Protein AF-A0A2U2ED49-F1 (afdb_monomer)

Radius of gyration: 16.35 Å; Cα contacts (8 Å, |Δi|>4): 105; chains: 1; bounding box: 37×23×51 Å

Organism: NCBI:txid39491

Mean predicted aligned error: 7.32 Å

Solvent-accessible surface area (backbone atoms only — not comparable to full-atom values): 5042 Å² total; per-residue (Å²): 114,75,71,59,53,53,34,52,51,36,52,53,49,52,56,53,35,63,36,53,76,72,30,76,46,77,42,73,86,44,101,89,44,71,48,79,46,59,31,24,16,82,45,63,62,49,43,76,71,70,47,46,64,40,44,54,50,47,54,49,42,50,51,49,28,53,50,30,56,51,32,76,78,39,80,86,48,53,65,60,51,54,56,51,58,56,72,77,102

pLDDT: mean 84.99, std 13.54, range [46.72, 96.5]

Structure (mmCIF, N/CA/C/O backbone):
data_AF-A0A2U2ED49-F1
#
_entry.id   AF-A0A2U2ED49-F1
#
loop_
_atom_site.group_PDB
_atom_site.id
_atom_site.type_symbol
_atom_site.label_atom_id
_atom_site.label_alt_id
_atom_site.label_comp_id
_atom_site.label_asym_id
_atom_site.label_entity_id
_atom_site.label_seq_id
_atom_site.pdbx_PDB_ins_code
_atom_site.Cartn_x
_atom_site.Cartn_y
_atom_site.Cartn_z
_atom_site.occupancy
_atom_site.B_iso_or_equiv
_atom_site.auth_seq_id
_atom_site.auth_comp_id
_atom_site.auth_asym_id
_atom_site.auth_atom_id
_atom_site.pdbx_PDB_model_num
ATOM 1 N N . MET A 1 1 ? -23.214 4.876 15.079 1.00 50.94 1 MET A N 1
ATOM 2 C CA . MET A 1 1 ? -22.959 4.576 13.650 1.00 50.94 1 MET A CA 1
ATOM 3 C C . MET A 1 1 ? -21.621 5.129 13.146 1.00 50.94 1 MET A C 1
ATOM 5 O O . MET A 1 1 ? -20.801 4.322 12.740 1.00 50.94 1 MET A O 1
ATOM 9 N N . LYS A 1 2 ? -21.319 6.438 13.252 1.00 62.66 2 LYS A N 1
ATOM 10 C CA . LYS A 1 2 ? -20.058 7.027 12.727 1.00 62.66 2 LYS A CA 1
ATOM 11 C C . LYS A 1 2 ? -18.750 6.348 13.189 1.00 62.66 2 LYS A C 1
ATOM 13 O O . LYS A 1 2 ? -17.863 6.151 12.373 1.00 62.66 2 LYS A O 1
ATOM 18 N N . LYS A 1 3 ? -18.632 5.956 14.466 1.00 64.56 3 LYS A N 1
ATOM 19 C CA . LYS A 1 3 ? -17.377 5.405 15.023 1.00 64.56 3 LYS A CA 1
ATOM 20 C C . LYS A 1 3 ? -17.008 4.009 14.505 1.00 64.56 3 LYS A C 1
ATOM 22 O O . LYS A 1 3 ? -15.832 3.717 14.364 1.00 64.56 3 LYS A O 1
ATOM 27 N N . VAL A 1 4 ? -17.997 3.163 14.204 1.00 69.38 4 VAL A N 1
ATOM 28 C CA . VAL A 1 4 ? -17.747 1.806 13.684 1.00 69.38 4 VAL A CA 1
ATOM 29 C C . VAL A 1 4 ? -17.285 1.877 12.228 1.00 69.38 4 VAL A C 1
ATOM 31 O O . VAL A 1 4 ? -16.310 1.226 11.870 1.00 69.38 4 VAL A O 1
ATOM 34 N N . CYS A 1 5 ? -17.890 2.751 11.412 1.00 73.12 5 CYS A N 1
ATOM 35 C CA . CYS A 1 5 ? -17.427 2.986 10.039 1.00 73.12 5 CYS A CA 1
ATOM 36 C C . CYS A 1 5 ? -15.973 3.482 9.972 1.00 73.12 5 CYS A C 1
ATOM 38 O O . CYS A 1 5 ? -15.265 3.108 9.045 1.00 73.12 5 CYS A O 1
ATOM 40 N N . LEU A 1 6 ? -15.511 4.263 10.961 1.00 77.19 6 LEU A N 1
ATOM 41 C CA . LEU A 1 6 ? -14.121 4.738 11.028 1.00 77.19 6 LEU A CA 1
ATOM 42 C C . LEU A 1 6 ? -13.090 3.610 11.168 1.00 77.19 6 LEU A C 1
ATOM 44 O O . LEU A 1 6 ? -11.942 3.831 10.811 1.00 77.19 6 LEU A O 1
ATOM 48 N N . ALA A 1 7 ? -13.478 2.435 11.672 1.00 81.25 7 ALA A N 1
ATOM 49 C CA . ALA A 1 7 ? -12.600 1.267 11.764 1.00 81.25 7 ALA A CA 1
ATOM 50 C C . ALA A 1 7 ? -12.842 0.263 10.627 1.00 81.25 7 ALA A C 1
ATOM 52 O O . ALA A 1 7 ? -11.898 -0.345 10.129 1.00 81.25 7 ALA A O 1
ATOM 53 N N . VAL A 1 8 ? -14.094 0.115 10.182 1.00 87.44 8 VAL A N 1
ATOM 54 C CA . VAL A 1 8 ? -14.458 -0.814 9.100 1.00 87.44 8 VAL A CA 1
ATOM 55 C C . VAL A 1 8 ? -13.878 -0.373 7.755 1.00 87.44 8 VAL A C 1
ATOM 57 O O . VAL A 1 8 ? -13.394 -1.218 7.009 1.00 87.44 8 VAL A O 1
ATOM 60 N N . LEU A 1 9 ? -13.892 0.929 7.447 1.00 89.06 9 LEU A N 1
ATOM 61 C CA . LEU A 1 9 ? -13.369 1.427 6.171 1.00 89.06 9 LEU A CA 1
ATOM 62 C C . LEU A 1 9 ? -11.852 1.202 6.036 1.00 89.06 9 LEU A C 1
ATOM 64 O O . LEU A 1 9 ? -11.466 0.571 5.057 1.00 89.06 9 LEU A O 1
ATOM 68 N N . PRO A 1 10 ? -10.990 1.587 7.003 1.00 90.31 10 PRO A N 1
ATOM 69 C CA . PRO A 1 10 ? -9.565 1.269 6.922 1.00 90.31 10 PRO A CA 1
ATOM 70 C C . PRO A 1 10 ? -9.286 -0.236 6.916 1.00 90.31 10 PRO A C 1
ATOM 72 O O . PRO A 1 10 ? -8.380 -0.672 6.218 1.00 90.31 10 PRO A O 1
ATOM 75 N N . ALA A 1 11 ? -10.071 -1.044 7.641 1.00 92.25 11 ALA A N 1
ATOM 76 C CA . ALA A 1 11 ? -9.928 -2.499 7.597 1.00 92.25 11 ALA A CA 1
ATOM 77 C C . ALA A 1 11 ? -10.176 -3.053 6.186 1.00 92.25 11 ALA A C 1
ATOM 79 O O . ALA A 1 11 ? -9.403 -3.879 5.705 1.00 92.25 11 ALA A O 1
ATOM 80 N N . LEU A 1 12 ? -11.222 -2.574 5.505 1.00 93.94 12 LEU A N 1
ATOM 81 C CA . LEU A 1 12 ? -11.497 -2.948 4.120 1.00 93.94 12 LEU A CA 1
ATOM 82 C C . LEU A 1 12 ? -10.387 -2.465 3.177 1.00 93.94 12 LEU A C 1
ATOM 84 O O . LEU A 1 12 ? -9.954 -3.226 2.315 1.00 93.94 12 LEU A O 1
ATOM 88 N N . THR A 1 13 ? -9.890 -1.240 3.364 1.00 94.06 13 THR A N 1
ATOM 89 C CA . THR A 1 13 ? -8.771 -0.707 2.575 1.00 94.06 13 THR A CA 1
ATOM 90 C C . THR A 1 13 ? -7.514 -1.562 2.736 1.00 94.06 13 THR A C 1
ATOM 92 O O . THR A 1 13 ? -6.914 -1.918 1.730 1.00 94.06 13 THR A O 1
ATOM 95 N N . ILE A 1 14 ? -7.168 -1.994 3.954 1.00 95.56 14 ILE A N 1
ATOM 96 C CA . ILE A 1 14 ? -6.022 -2.891 4.192 1.00 95.56 14 ILE A CA 1
ATOM 97 C C . ILE A 1 14 ? -6.186 -4.212 3.428 1.00 95.56 14 ILE A C 1
ATOM 99 O O . ILE A 1 14 ? -5.228 -4.702 2.833 1.00 95.56 14 ILE A O 1
ATOM 103 N N . VAL A 1 15 ? -7.395 -4.787 3.397 1.00 96.12 15 VAL A N 1
ATOM 104 C CA . VAL A 1 15 ? -7.664 -6.001 2.603 1.00 96.12 15 VAL A CA 1
ATOM 105 C C . VAL A 1 15 ? -7.412 -5.748 1.114 1.00 96.12 15 VAL A C 1
ATOM 107 O O . VAL A 1 15 ? -6.809 -6.588 0.451 1.00 96.12 15 VAL A O 1
ATOM 110 N N . LEU A 1 16 ? -7.818 -4.590 0.590 1.00 95.12 16 LEU A N 1
ATOM 111 C CA . LEU A 1 16 ? -7.563 -4.216 -0.805 1.00 95.12 16 LEU A CA 1
ATOM 112 C C . LEU A 1 16 ? -6.071 -3.967 -1.090 1.00 95.12 16 LEU A C 1
ATOM 114 O O . LEU A 1 16 ? -5.589 -4.356 -2.149 1.00 95.12 16 LEU A O 1
ATOM 118 N N . GLU A 1 17 ? -5.333 -3.374 -0.152 1.00 95.69 17 GLU A N 1
ATOM 119 C CA . GLU A 1 17 ? -3.885 -3.121 -0.249 1.00 95.69 17 GLU A CA 1
ATOM 120 C C . GLU A 1 17 ? -3.046 -4.411 -0.180 1.00 95.69 17 GLU A C 1
ATOM 122 O O . GLU A 1 17 ? -1.968 -4.506 -0.781 1.00 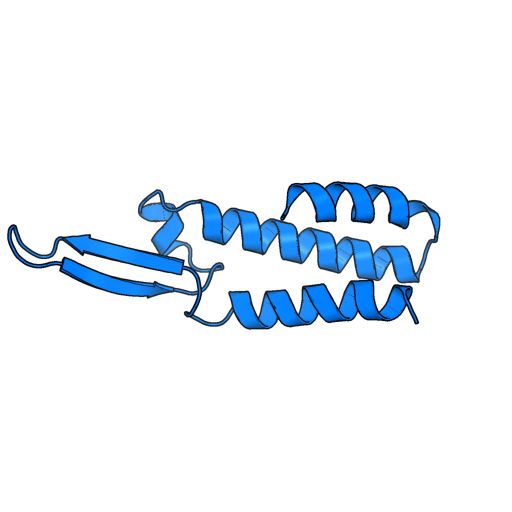95.69 17 GLU A O 1
ATOM 127 N N . LEU A 1 18 ? -3.540 -5.428 0.534 1.00 95.56 18 LEU A N 1
ATOM 128 C CA . LEU A 1 18 ? -2.957 -6.772 0.564 1.00 95.56 18 LEU A CA 1
ATOM 129 C C . LEU A 1 18 ? -3.118 -7.507 -0.769 1.00 95.56 18 LEU A C 1
ATOM 131 O O . LEU A 1 18 ? -2.273 -8.330 -1.120 1.00 95.56 18 LEU A O 1
ATOM 135 N N . LEU A 1 19 ? -4.175 -7.214 -1.527 1.00 96.31 19 LEU A N 1
ATOM 136 C CA . LEU A 1 19 ? -4.350 -7.793 -2.852 1.00 96.31 19 LEU A CA 1
ATOM 137 C C . LEU A 1 19 ? -3.343 -7.180 -3.840 1.00 96.31 19 LEU A C 1
ATOM 139 O O . LEU A 1 19 ? -3.063 -5.979 -3.791 1.00 96.31 19 LEU A O 1
ATOM 143 N N . PRO A 1 20 ? -2.818 -7.966 -4.796 1.00 93.31 20 PRO A N 1
ATOM 144 C CA . PRO A 1 20 ? -1.878 -7.482 -5.802 1.00 93.31 20 PRO A CA 1
ATOM 145 C C . PRO A 1 20 ? -2.590 -6.729 -6.935 1.00 93.31 20 PRO A C 1
ATOM 147 O O . PRO A 1 20 ? -2.418 -7.039 -8.112 1.00 93.31 20 PRO A O 1
ATOM 150 N N . LEU A 1 21 ? -3.441 -5.768 -6.577 1.00 91.00 21 LEU A N 1
ATOM 151 C CA . LEU A 1 21 ? -4.299 -5.026 -7.505 1.00 91.00 21 LEU A CA 1
ATOM 152 C C . LEU A 1 21 ? -3.871 -3.563 -7.657 1.00 91.00 21 LEU A C 1
ATOM 154 O O . LEU A 1 21 ? -4.149 -2.956 -8.688 1.00 91.00 21 LEU A O 1
ATOM 158 N N . GLY A 1 22 ? -3.205 -2.997 -6.647 1.00 84.88 22 GLY A N 1
ATOM 159 C CA . GLY A 1 22 ? -2.914 -1.566 -6.598 1.00 84.88 22 GLY A CA 1
ATOM 160 C C . GLY A 1 22 ? -1.531 -1.170 -7.119 1.00 84.88 22 GLY A C 1
ATOM 161 O O . GLY A 1 22 ? -1.411 -0.160 -7.810 1.00 84.88 22 GLY A O 1
ATOM 162 N N . ALA A 1 23 ? -0.459 -1.881 -6.744 1.00 94.06 23 ALA A N 1
ATOM 163 C CA . ALA A 1 23 ? 0.898 -1.415 -7.042 1.00 94.06 23 ALA A CA 1
ATOM 164 C C . ALA A 1 23 ? 1.331 -1.930 -8.408 1.00 94.06 23 ALA A C 1
ATOM 166 O O . ALA A 1 23 ? 1.574 -3.120 -8.574 1.00 94.06 23 ALA A O 1
ATOM 167 N N . VAL A 1 24 ? 1.433 -1.040 -9.389 1.00 94.31 24 VAL A N 1
ATOM 168 C CA . VAL A 1 24 ? 1.837 -1.406 -10.747 1.00 94.31 24 VAL A CA 1
ATOM 169 C C . VAL A 1 24 ? 3.302 -1.055 -10.965 1.00 94.31 24 VAL A C 1
ATOM 171 O O . VAL A 1 24 ? 3.714 0.084 -10.737 1.00 94.31 24 VAL A O 1
ATOM 174 N N . CYS A 1 25 ? 4.069 -2.015 -11.471 1.00 93.38 25 CYS A N 1
ATOM 175 C CA . CYS A 1 25 ? 5.411 -1.792 -11.993 1.00 93.38 25 CYS A CA 1
ATOM 176 C C . CYS A 1 25 ? 5.443 -2.179 -13.472 1.00 93.38 25 CYS A C 1
ATOM 178 O O . CYS A 1 25 ? 4.878 -3.195 -13.874 1.00 93.38 25 CYS A O 1
ATOM 180 N N . ILE A 1 26 ? 6.091 -1.347 -14.288 1.00 94.06 26 ILE A N 1
ATOM 181 C CA . ILE A 1 26 ? 6.310 -1.623 -15.707 1.00 94.06 26 ILE A CA 1
ATOM 182 C C . ILE A 1 26 ? 7.804 -1.836 -15.895 1.00 94.06 26 ILE A C 1
ATOM 184 O O . ILE A 1 26 ? 8.595 -0.901 -15.771 1.00 94.06 26 ILE A O 1
ATOM 188 N N . PHE A 1 27 ? 8.180 -3.072 -16.188 1.00 93.00 27 PHE A N 1
ATOM 189 C CA . PHE A 1 27 ? 9.563 -3.469 -16.375 1.00 93.00 27 PHE A CA 1
ATOM 190 C C . PHE A 1 27 ? 9.945 -3.432 -17.849 1.00 93.00 27 PHE A C 1
ATOM 192 O O . PHE A 1 27 ? 9.168 -3.808 -18.723 1.00 93.00 27 PHE A O 1
ATOM 199 N N . ALA A 1 28 ? 11.164 -2.980 -18.123 1.00 93.31 28 ALA A N 1
ATOM 200 C CA . ALA A 1 28 ? 11.773 -3.000 -19.443 1.00 93.31 28 ALA A CA 1
ATOM 201 C C . ALA A 1 28 ? 12.650 -4.250 -19.583 1.00 93.31 28 ALA A C 1
ATOM 203 O O . ALA A 1 28 ? 13.831 -4.211 -19.248 1.00 93.31 28 ALA A O 1
ATOM 204 N N . THR A 1 29 ? 12.076 -5.362 -20.046 1.00 90.69 29 THR A N 1
ATOM 205 C CA . THR A 1 29 ? 12.809 -6.627 -20.257 1.00 90.69 29 THR A CA 1
ATOM 206 C C . THR A 1 29 ? 13.675 -6.600 -21.518 1.00 90.69 29 THR A C 1
ATOM 208 O O . THR A 1 29 ? 14.686 -7.293 -21.590 1.00 90.69 29 THR A O 1
ATOM 211 N N . SER A 1 30 ? 13.322 -5.763 -22.499 1.00 91.31 30 SER A N 1
ATOM 212 C CA . SER A 1 30 ? 14.122 -5.487 -23.696 1.00 91.31 30 SER A CA 1
ATOM 213 C C . SER A 1 30 ? 13.896 -4.041 -24.182 1.00 91.31 30 SER A C 1
ATOM 215 O O . SER A 1 30 ? 13.030 -3.337 -23.648 1.00 91.31 30 SER A O 1
ATOM 217 N N . PRO A 1 31 ? 14.645 -3.534 -25.182 1.00 89.62 31 PRO A N 1
ATOM 218 C CA . PRO A 1 31 ? 14.449 -2.176 -25.699 1.00 89.62 31 PRO A CA 1
ATOM 219 C C . PRO A 1 31 ? 13.022 -1.902 -26.197 1.00 89.62 31 PRO A C 1
ATOM 221 O O . PRO A 1 31 ? 12.541 -0.779 -26.064 1.00 89.62 31 PRO A O 1
ATOM 224 N N . THR A 1 32 ? 12.338 -2.928 -26.712 1.00 92.44 32 THR A N 1
ATOM 225 C CA . THR A 1 32 ? 10.993 -2.832 -27.303 1.00 92.44 32 THR A CA 1
ATOM 226 C C . THR A 1 32 ? 9.893 -3.438 -26.438 1.00 92.44 32 THR A C 1
ATOM 228 O O . THR A 1 32 ? 8.720 -3.167 -26.675 1.00 92.44 32 THR A O 1
ATOM 231 N N . GLU A 1 33 ? 10.239 -4.256 -25.444 1.00 93.31 33 GLU A N 1
ATOM 232 C CA . GLU A 1 33 ? 9.265 -4.960 -24.613 1.00 93.31 33 GLU A CA 1
ATOM 233 C C . GLU A 1 33 ? 9.082 -4.284 -23.254 1.00 93.31 33 GLU A C 1
ATOM 235 O O . GLU A 1 33 ? 10.030 -3.811 -22.615 1.00 93.31 33 GLU A O 1
ATOM 240 N N . ARG A 1 34 ? 7.828 -4.236 -22.808 1.00 94.75 34 AR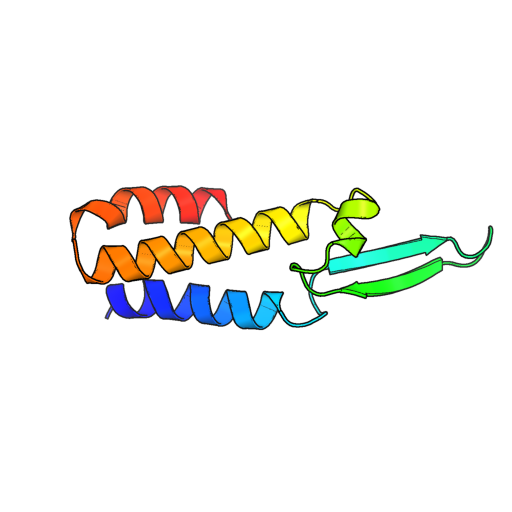G A N 1
ATOM 241 C CA . ARG A 1 34 ? 7.448 -3.765 -21.482 1.00 94.75 34 ARG A CA 1
ATOM 242 C C . ARG A 1 34 ? 6.512 -4.785 -20.853 1.00 94.75 34 ARG A C 1
ATOM 244 O O . ARG A 1 34 ? 5.485 -5.110 -21.441 1.00 94.75 34 ARG A O 1
ATOM 251 N N . VAL A 1 35 ? 6.851 -5.255 -19.658 1.00 94.31 35 VAL A N 1
ATOM 252 C CA . VAL A 1 35 ? 6.035 -6.203 -18.892 1.00 94.31 35 VAL A CA 1
ATOM 253 C C . VAL A 1 35 ? 5.402 -5.462 -17.724 1.00 94.31 35 VAL A C 1
ATOM 255 O O . VAL A 1 35 ? 6.095 -4.803 -16.951 1.00 94.31 35 VAL A O 1
ATOM 258 N N . LYS A 1 36 ? 4.075 -5.538 -17.611 1.0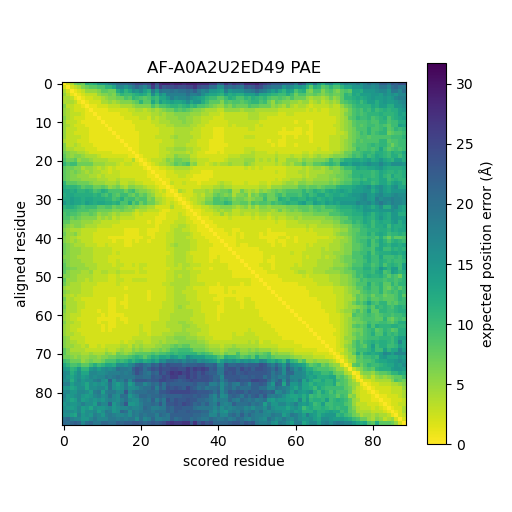0 93.81 36 LYS A N 1
ATOM 259 C CA . LYS A 1 36 ? 3.328 -4.976 -16.485 1.00 93.81 36 LYS A CA 1
ATOM 260 C C . LYS A 1 36 ? 3.145 -6.053 -15.425 1.00 93.81 36 LYS A C 1
ATOM 262 O O . LYS A 1 36 ? 2.496 -7.060 -15.692 1.00 93.81 36 LYS A O 1
ATOM 267 N N . GLU A 1 37 ? 3.617 -5.784 -14.218 1.00 94.69 37 GLU A N 1
ATOM 268 C CA . GLU A 1 37 ? 3.369 -6.624 -13.049 1.00 94.69 37 GLU A CA 1
ATOM 269 C C . GLU A 1 37 ? 2.620 -5.839 -11.976 1.00 94.69 37 GLU A C 1
ATOM 271 O O . GLU A 1 37 ? 2.777 -4.619 -11.842 1.00 94.69 37 GLU A O 1
ATOM 276 N N . THR A 1 38 ? 1.774 -6.542 -11.224 1.00 95.88 38 THR A N 1
ATOM 277 C CA . THR A 1 38 ? 1.010 -5.967 -10.121 1.00 95.88 38 THR A CA 1
ATOM 278 C C . THR A 1 38 ? 1.408 -6.611 -8.802 1.00 95.88 38 THR A C 1
ATOM 280 O O . THR A 1 38 ? 1.563 -7.825 -8.690 1.00 95.88 38 THR A O 1
ATOM 283 N N . PHE A 1 39 ? 1.578 -5.775 -7.787 1.00 95.00 39 PHE A N 1
ATOM 284 C CA . PHE A 1 39 ? 2.042 -6.150 -6.464 1.00 95.00 39 PHE A CA 1
ATOM 285 C C . PHE A 1 39 ? 1.067 -5.652 -5.400 1.00 95.00 39 PHE A C 1
ATOM 287 O O . PHE A 1 39 ? 0.294 -4.711 -5.606 1.00 95.00 39 PHE A O 1
ATOM 294 N N . SER A 1 40 ? 1.115 -6.297 -4.236 1.00 96.50 40 SER A N 1
ATOM 295 C CA . SER A 1 40 ? 0.519 -5.740 -3.023 1.00 96.50 40 SER A CA 1
ATOM 296 C C . SER A 1 40 ? 1.261 -4.464 -2.628 1.00 96.50 40 SER A C 1
ATOM 298 O O . SER A 1 40 ? 2.471 -4.353 -2.845 1.00 96.50 40 SER A O 1
ATOM 300 N N . TYR A 1 41 ? 0.561 -3.529 -1.987 1.00 96.44 41 TYR A N 1
ATOM 301 C CA . TYR A 1 41 ? 1.180 -2.334 -1.411 1.00 96.44 41 TYR A CA 1
ATOM 302 C C . TYR A 1 41 ? 2.189 -2.660 -0.297 1.00 96.44 41 TYR A C 1
ATOM 304 O O . TYR A 1 41 ? 3.108 -1.881 -0.063 1.00 96.44 41 TYR A O 1
ATOM 312 N N . PHE A 1 42 ? 2.064 -3.826 0.348 1.00 95.62 42 PHE A N 1
ATOM 313 C CA . PHE A 1 42 ? 3.012 -4.309 1.358 1.00 95.62 42 PHE A CA 1
ATOM 314 C C . PHE A 1 42 ? 4.257 -4.982 0.760 1.00 95.62 42 PHE A C 1
ATOM 316 O O . PHE A 1 42 ? 5.177 -5.336 1.499 1.00 95.62 42 PHE A O 1
ATOM 323 N N . SER A 1 43 ? 4.312 -5.179 -0.562 1.00 95.69 43 SER A N 1
ATOM 324 C CA . SER A 1 43 ? 5.519 -5.686 -1.212 1.00 95.69 43 SER A CA 1
ATOM 325 C C . SER A 1 43 ? 6.619 -4.627 -1.186 1.00 95.69 43 SER A C 1
ATOM 327 O O . SER A 1 43 ? 6.390 -3.462 -1.505 1.00 95.69 43 SER A O 1
ATOM 329 N N . LEU A 1 44 ? 7.844 -5.047 -0.876 1.00 95.25 44 LEU A N 1
ATOM 330 C CA . LEU A 1 44 ? 9.019 -4.180 -0.968 1.00 95.25 44 LEU A CA 1
ATOM 331 C C . LEU A 1 44 ? 9.544 -4.056 -2.406 1.00 95.25 44 LEU A C 1
ATOM 333 O O . LEU A 1 44 ? 10.388 -3.201 -2.667 1.00 95.25 44 LEU A O 1
ATOM 337 N N . THR A 1 45 ? 9.041 -4.859 -3.352 1.00 95.19 45 THR A N 1
ATOM 338 C CA . THR A 1 45 ? 9.489 -4.819 -4.751 1.00 95.19 45 THR A CA 1
ATOM 339 C C . THR A 1 45 ? 9.227 -3.454 -5.400 1.00 95.19 45 THR A C 1
ATOM 341 O O . THR A 1 45 ? 10.196 -2.851 -5.860 1.00 95.19 45 THR A O 1
ATOM 344 N N . PRO A 1 46 ? 8.000 -2.884 -5.389 1.00 95.31 46 PRO A N 1
ATOM 345 C CA . PRO A 1 46 ? 7.763 -1.544 -5.935 1.00 95.31 46 PRO A CA 1
ATOM 346 C C . PRO A 1 46 ? 8.643 -0.472 -5.286 1.00 95.31 46 PRO A C 1
ATOM 348 O O . PRO A 1 46 ? 9.187 0.377 -5.989 1.00 95.31 46 PRO A O 1
ATOM 351 N N . PHE A 1 47 ? 8.853 -0.558 -3.967 1.00 94.94 47 PHE A N 1
ATOM 352 C CA . PHE A 1 47 ? 9.725 0.355 -3.226 1.00 94.94 47 PHE A CA 1
ATOM 353 C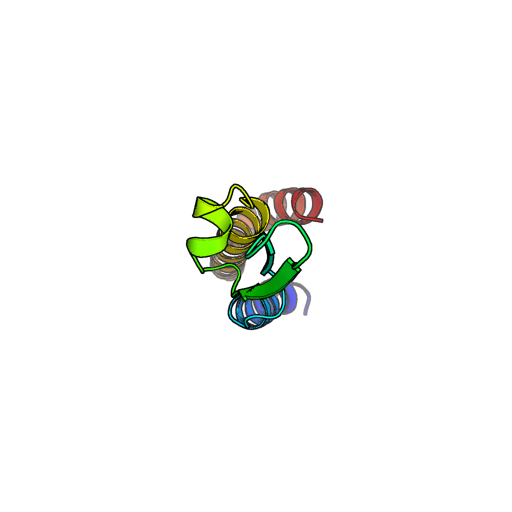 C . PHE A 1 47 ? 11.179 0.278 -3.718 1.00 94.94 47 PHE A C 1
ATOM 355 O O . PHE A 1 47 ? 11.806 1.310 -3.951 1.00 94.94 47 PHE A O 1
ATOM 362 N N . GLY A 1 48 ? 11.701 -0.932 -3.944 1.00 95.44 48 GLY A N 1
ATOM 363 C CA . GLY A 1 48 ? 13.034 -1.147 -4.516 1.00 95.44 48 GLY A CA 1
ATOM 364 C C . GLY A 1 48 ? 13.202 -0.565 -5.925 1.00 95.44 48 GLY A C 1
ATOM 365 O O . GLY A 1 48 ? 14.296 -0.137 -6.281 1.00 95.44 48 GLY A O 1
ATOM 366 N N . TYR A 1 49 ? 12.114 -0.468 -6.695 1.00 94.81 49 TYR A N 1
ATOM 367 C CA . TYR A 1 49 ? 12.064 0.179 -8.014 1.00 94.81 49 TYR A CA 1
ATOM 368 C C . TYR A 1 49 ? 11.625 1.654 -7.964 1.00 94.81 49 TYR A C 1
ATOM 370 O O . TYR A 1 49 ? 11.149 2.197 -8.960 1.00 94.81 49 TYR A O 1
ATOM 378 N N . ALA A 1 50 ? 11.779 2.310 -6.810 1.00 94.56 50 ALA A N 1
ATOM 379 C CA . ALA A 1 50 ? 11.438 3.715 -6.572 1.00 94.56 50 ALA A CA 1
ATOM 380 C C . ALA A 1 50 ? 9.947 4.084 -6.719 1.00 94.56 50 ALA A C 1
ATOM 382 O O . ALA A 1 50 ? 9.587 5.262 -6.692 1.00 94.56 50 ALA A O 1
ATOM 383 N N . ASN A 1 51 ? 9.051 3.098 -6.798 1.00 94.75 51 ASN A N 1
ATOM 384 C CA . ASN A 1 51 ? 7.616 3.311 -6.652 1.00 94.75 51 ASN A CA 1
ATOM 385 C C . ASN A 1 51 ? 7.246 3.243 -5.160 1.00 94.75 51 ASN A C 1
ATOM 387 O O . ASN A 1 51 ? 6.792 2.217 -4.654 1.00 94.75 51 ASN A O 1
ATOM 391 N N . PHE A 1 52 ? 7.506 4.337 -4.439 1.00 94.06 52 PHE A N 1
ATOM 392 C CA . PHE A 1 52 ? 7.371 4.408 -2.978 1.00 94.06 52 PHE A CA 1
ATOM 393 C C . PHE A 1 52 ? 5.933 4.596 -2.486 1.00 94.06 52 PHE A C 1
ATOM 395 O O . PHE A 1 52 ? 5.624 4.247 -1.345 1.00 94.06 52 PHE A O 1
ATOM 402 N N . ALA A 1 53 ? 5.064 5.160 -3.330 1.00 94.75 53 ALA A N 1
ATOM 403 C CA . ALA A 1 53 ? 3.706 5.534 -2.947 1.00 94.75 53 ALA A CA 1
ATOM 404 C C . ALA A 1 53 ? 2.903 4.363 -2.342 1.00 94.75 53 ALA A C 1
ATOM 406 O O . ALA A 1 53 ? 2.378 4.550 -1.247 1.00 94.75 53 ALA A O 1
ATOM 407 N N . PRO A 1 54 ? 2.882 3.148 -2.934 1.00 95.50 54 PRO A N 1
ATOM 408 C CA . PRO A 1 54 ? 2.162 2.003 -2.374 1.00 95.50 54 PRO A CA 1
ATOM 409 C C . PRO A 1 54 ? 2.493 1.701 -0.906 1.00 95.50 54 PRO A C 1
ATOM 411 O O . PRO A 1 54 ? 1.591 1.588 -0.078 1.00 95.50 54 PRO A O 1
ATOM 414 N N . LEU A 1 55 ? 3.784 1.626 -0.562 1.00 95.75 55 LEU A N 1
ATOM 415 C CA . LEU A 1 55 ? 4.214 1.257 0.789 1.00 95.75 55 LEU A CA 1
ATOM 416 C C . LEU A 1 55 ? 3.903 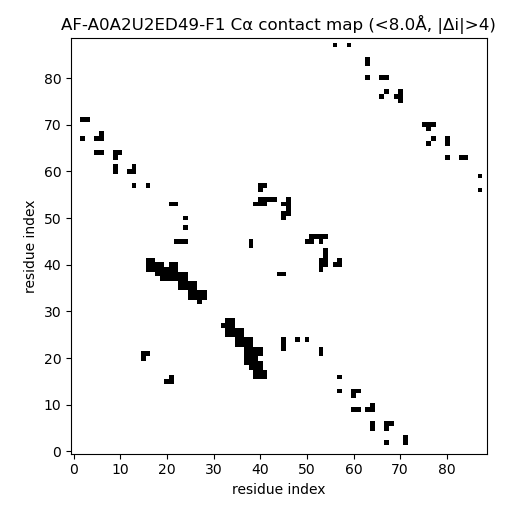2.360 1.809 1.00 95.75 55 LEU A C 1
ATOM 418 O O . LEU A 1 55 ? 3.498 2.066 2.937 1.00 95.75 55 LEU A O 1
ATOM 422 N N . ILE A 1 56 ? 4.065 3.629 1.416 1.00 95.38 56 ILE A N 1
ATOM 423 C CA . ILE A 1 56 ? 3.709 4.779 2.260 1.00 95.38 56 ILE A CA 1
ATOM 424 C C . ILE A 1 56 ? 2.201 4.780 2.523 1.00 95.38 56 ILE A C 1
ATOM 426 O O . ILE A 1 56 ? 1.794 4.904 3.679 1.00 95.38 56 ILE A O 1
ATOM 430 N N . THR A 1 57 ? 1.384 4.585 1.483 1.00 95.31 57 THR A N 1
ATOM 431 C CA . THR A 1 57 ? -0.076 4.515 1.610 1.00 95.31 57 THR A CA 1
ATOM 432 C C . THR A 1 57 ? -0.489 3.382 2.547 1.00 95.31 57 THR A C 1
ATOM 434 O O . THR A 1 57 ? -1.173 3.655 3.529 1.00 95.31 57 THR A O 1
ATOM 437 N N . ALA A 1 58 ? 0.008 2.157 2.344 1.00 95.31 58 ALA A N 1
ATOM 438 C CA . ALA A 1 58 ? -0.331 1.026 3.212 1.00 95.31 58 ALA A CA 1
ATOM 439 C C . ALA A 1 58 ? 0.083 1.247 4.674 1.00 95.31 58 ALA A C 1
ATOM 441 O O . ALA A 1 58 ? -0.678 0.960 5.602 1.00 95.31 58 ALA A 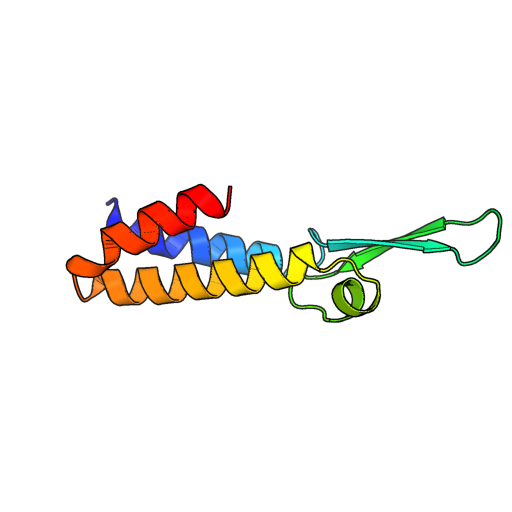O 1
ATOM 442 N N . THR A 1 59 ? 1.267 1.821 4.905 1.00 95.50 59 THR A N 1
ATOM 443 C CA . THR A 1 59 ? 1.728 2.162 6.261 1.00 95.50 59 THR A CA 1
ATOM 444 C C . THR A 1 59 ? 0.781 3.158 6.932 1.00 95.50 59 THR A C 1
ATOM 446 O O . THR A 1 59 ? 0.446 3.024 8.114 1.00 95.50 59 THR A O 1
ATOM 449 N N . LEU A 1 60 ? 0.317 4.150 6.176 1.00 94.00 60 LEU A N 1
ATOM 450 C CA . LEU A 1 60 ? -0.563 5.191 6.682 1.00 94.00 60 LEU A CA 1
ATOM 451 C C . LEU A 1 60 ? -1.980 4.669 6.939 1.00 94.00 60 LEU A C 1
ATOM 453 O O . LEU A 1 60 ? -2.567 4.998 7.971 1.00 94.00 60 LEU A O 1
ATOM 457 N N . THR A 1 61 ? -2.493 3.786 6.079 1.00 94.06 61 THR A N 1
ATOM 458 C CA . THR A 1 61 ? -3.772 3.090 6.280 1.00 94.06 61 THR A CA 1
ATOM 459 C C . THR A 1 61 ? -3.740 2.245 7.557 1.00 94.06 61 THR A C 1
ATOM 461 O O . THR A 1 61 ? -4.675 2.312 8.362 1.00 94.06 61 THR A O 1
ATOM 464 N N . VAL A 1 62 ? -2.642 1.525 7.820 1.00 94.62 62 VAL A N 1
ATOM 465 C CA . VAL A 1 62 ? -2.452 0.784 9.083 1.00 94.62 62 VAL A CA 1
ATOM 466 C C . VAL A 1 62 ? -2.433 1.731 10.285 1.00 94.62 62 VAL A C 1
ATOM 468 O O . VAL A 1 62 ? -3.102 1.464 11.287 1.00 94.62 62 VAL A O 1
ATOM 471 N N . ALA A 1 63 ? -1.729 2.863 10.197 1.00 91.94 63 ALA A N 1
ATOM 472 C CA . ALA A 1 63 ? -1.712 3.858 11.268 1.00 91.94 63 ALA A CA 1
ATOM 473 C C . ALA A 1 63 ? -3.118 4.424 11.548 1.00 91.94 63 ALA A C 1
ATOM 475 O O . ALA A 1 63 ? -3.532 4.500 12.708 1.00 91.94 63 ALA A O 1
ATOM 476 N N . ILE A 1 64 ? -3.884 4.754 10.501 1.00 89.94 64 ILE A N 1
ATOM 477 C CA . ILE A 1 64 ? -5.280 5.207 10.607 1.00 89.94 64 ILE A CA 1
ATOM 478 C C . ILE A 1 64 ? -6.148 4.127 11.256 1.00 89.94 64 ILE A C 1
ATOM 480 O O . ILE A 1 64 ? -6.928 4.431 12.160 1.00 89.94 64 ILE A O 1
ATOM 484 N N . PHE A 1 65 ? -5.995 2.864 10.857 1.00 90.75 65 PHE A N 1
ATOM 485 C CA . PHE A 1 65 ? -6.743 1.759 11.446 1.00 90.75 65 PHE A CA 1
ATOM 486 C C . PHE A 1 65 ? -6.451 1.610 12.948 1.00 90.75 65 PHE A C 1
ATOM 488 O O . PHE A 1 65 ? -7.384 1.568 13.755 1.00 90.75 65 PHE A O 1
ATOM 495 N N . LEU A 1 66 ? -5.181 1.633 13.359 1.00 89.44 66 LEU A N 1
ATOM 496 C CA . LEU A 1 66 ? -4.798 1.568 14.775 1.00 89.44 66 LEU A CA 1
ATOM 497 C C . LEU A 1 66 ? -5.327 2.768 15.576 1.00 89.44 66 LEU A C 1
ATOM 499 O O . LEU A 1 66 ? -5.870 2.599 16.673 1.00 89.44 66 LEU A O 1
ATOM 503 N N . LEU A 1 67 ? -5.236 3.977 15.019 1.00 86.12 67 LEU A N 1
ATOM 504 C CA . LEU A 1 67 ? -5.796 5.183 15.630 1.00 86.12 67 LEU A CA 1
ATOM 505 C C . LEU A 1 67 ? -7.327 5.108 15.743 1.00 86.12 67 LEU A C 1
ATOM 507 O O . LEU A 1 67 ? -7.890 5.566 16.743 1.00 86.12 67 LEU A O 1
ATOM 511 N N . SER A 1 68 ? -8.010 4.504 14.765 1.00 84.56 68 SER A N 1
ATOM 512 C CA . SER A 1 68 ? -9.465 4.299 14.789 1.00 84.56 68 SER A CA 1
ATOM 513 C C . SER A 1 68 ? -9.879 3.339 15.909 1.00 84.56 68 SER A C 1
ATOM 515 O O . SER A 1 68 ? -10.798 3.645 16.674 1.00 84.56 68 SER A O 1
ATOM 517 N N . LEU A 1 69 ? -9.130 2.246 16.097 1.00 84.25 69 LEU A N 1
ATOM 518 C CA . LEU A 1 69 ? -9.315 1.301 17.199 1.00 84.25 69 LEU A CA 1
ATOM 519 C C . LEU A 1 69 ? -9.092 1.967 18.559 1.00 84.25 69 LEU A C 1
ATOM 521 O O . LEU A 1 69 ? -9.866 1.762 19.496 1.00 84.25 69 LEU A O 1
ATOM 525 N N . PHE A 1 70 ? -8.065 2.808 18.670 1.00 81.88 70 PHE A N 1
ATOM 526 C CA . PHE A 1 70 ? -7.791 3.545 19.901 1.00 81.88 70 PHE A CA 1
ATOM 527 C C . PHE A 1 70 ? -8.867 4.608 20.195 1.00 81.88 70 PHE A C 1
ATOM 529 O O . PHE A 1 70 ? -9.291 4.774 21.342 1.00 81.88 70 PHE A O 1
ATOM 536 N N . SER A 1 71 ? -9.392 5.265 19.158 1.00 76.62 71 SER A N 1
ATOM 537 C CA . SER A 1 71 ? -10.478 6.254 19.266 1.00 76.62 71 SER A CA 1
ATOM 538 C C . SER A 1 71 ? -11.821 5.651 19.675 1.00 76.62 71 SER A C 1
ATOM 540 O O . SER A 1 71 ? -12.652 6.338 20.271 1.00 76.62 71 SER A O 1
ATOM 542 N N . LEU A 1 72 ? -12.044 4.360 19.404 1.00 73.00 72 LEU A N 1
ATOM 543 C CA . LEU A 1 72 ? -13.207 3.637 19.928 1.00 73.00 72 LEU A CA 1
ATOM 544 C C . LEU A 1 72 ? -13.176 3.538 21.462 1.00 73.00 72 LEU A C 1
ATOM 546 O O . LEU A 1 72 ? -14.235 3.463 22.080 1.00 73.00 72 LEU A O 1
ATOM 550 N N . LYS A 1 73 ? -11.984 3.587 22.076 1.00 70.56 73 LYS A N 1
ATOM 551 C CA . LYS A 1 73 ? -11.789 3.549 23.535 1.00 70.56 73 LYS A CA 1
ATOM 552 C C . LYS A 1 73 ? -11.658 4.931 24.189 1.00 70.56 73 LYS A C 1
ATOM 554 O O . LYS A 1 73 ? -11.949 5.048 25.377 1.00 70.56 73 LYS A O 1
ATOM 559 N N . LYS A 1 74 ? -11.222 5.968 23.462 1.00 63.84 74 LYS A N 1
ATOM 560 C CA . LYS A 1 74 ? -11.032 7.341 23.978 1.00 63.84 74 LYS A CA 1
ATOM 561 C C . LYS A 1 74 ? -11.463 8.400 22.956 1.00 63.84 74 LYS A C 1
ATOM 563 O O . LYS A 1 74 ? -10.951 8.436 21.845 1.00 63.84 74 LYS A O 1
ATOM 568 N N . GLU A 1 75 ? -12.337 9.327 23.356 1.00 59.47 75 GLU A N 1
ATOM 569 C CA . GLU A 1 75 ? -12.960 10.298 22.434 1.00 59.47 75 GLU A CA 1
ATOM 570 C C . GLU A 1 75 ? -12.017 11.394 21.890 1.00 59.47 75 GLU A C 1
ATOM 572 O O . GLU A 1 75 ? -12.303 11.993 20.856 1.00 59.47 75 GLU A O 1
ATOM 577 N N . GLY A 1 76 ? -10.869 11.642 22.532 1.00 59.69 76 GLY A N 1
ATOM 578 C CA . GLY A 1 76 ? -9.963 12.748 22.179 1.00 59.69 76 GLY A CA 1
ATOM 579 C C . GLY A 1 76 ? -9.168 12.586 20.873 1.00 59.69 76 GLY A C 1
ATOM 580 O O . GLY A 1 76 ? -8.585 13.551 20.391 1.00 59.69 76 GLY A O 1
ATOM 581 N N . VAL A 1 77 ? -9.142 11.390 20.279 1.00 61.47 77 VAL A N 1
ATOM 582 C CA . VAL A 1 77 ? -8.236 11.034 19.159 1.00 61.47 77 VAL A CA 1
ATOM 583 C C . VAL A 1 77 ? -8.889 11.272 17.782 1.00 61.47 77 VAL A C 1
ATOM 585 O O . VAL A 1 77 ? -8.228 11.279 16.744 1.00 61.47 77 VAL A O 1
ATOM 588 N N . LEU A 1 78 ? -10.186 11.596 17.766 1.00 61.00 78 LEU A N 1
ATOM 589 C CA . LEU A 1 78 ? -10.978 11.805 16.550 1.00 61.00 78 LEU A CA 1
ATOM 590 C C . LEU A 1 78 ? -10.533 13.012 15.705 1.00 61.00 78 LEU A C 1
ATOM 592 O O . LEU A 1 78 ? -10.641 12.961 14.482 1.00 61.00 78 LEU A O 1
ATOM 596 N N . LYS A 1 79 ? -10.002 14.082 16.320 1.00 61.22 79 LYS A N 1
ATOM 597 C CA . LYS A 1 79 ? -9.506 15.254 15.568 1.00 61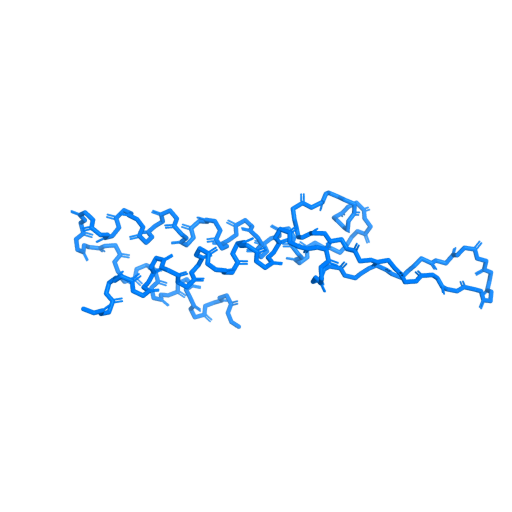.22 79 LYS A CA 1
ATOM 598 C C . LYS A 1 79 ? -8.254 14.932 14.746 1.00 61.22 79 LYS A C 1
ATOM 600 O O . LYS A 1 79 ? -8.148 15.393 13.616 1.00 61.22 79 LYS A O 1
ATOM 605 N N . ALA A 1 80 ? -7.341 14.121 15.284 1.00 63.94 80 ALA A N 1
ATOM 606 C CA . ALA A 1 80 ? -6.124 13.716 14.579 1.00 63.94 80 ALA A CA 1
ATOM 607 C C . ALA A 1 80 ? -6.439 12.778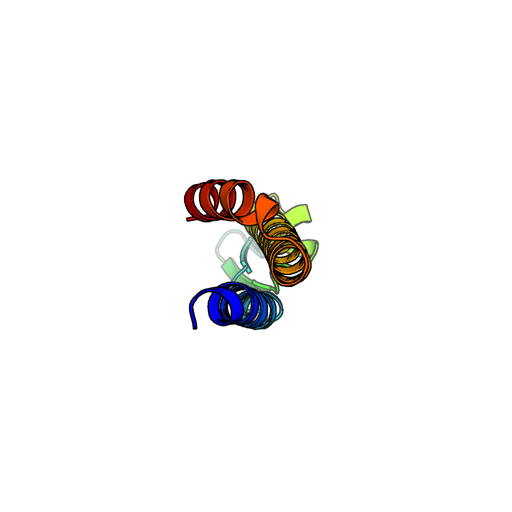 13.403 1.00 63.94 80 ALA A C 1
ATOM 609 O O . ALA A 1 80 ? -5.903 12.956 12.314 1.00 63.94 80 ALA A O 1
ATOM 610 N N . LEU A 1 81 ? -7.374 11.841 13.599 1.00 64.62 81 LEU A N 1
ATOM 611 C CA . LEU A 1 81 ? -7.875 10.958 12.541 1.00 64.62 81 LEU A CA 1
ATOM 612 C C . LEU A 1 81 ? -8.516 11.719 11.379 1.00 64.62 81 LEU A C 1
ATOM 614 O O . LEU A 1 81 ? -8.301 11.361 10.226 1.00 64.62 81 LEU A O 1
ATOM 618 N N . PHE A 1 82 ? -9.295 12.762 11.675 1.00 65.44 82 PHE A N 1
ATOM 619 C CA . PHE A 1 82 ? -9.942 13.569 10.642 1.00 65.44 82 PHE A CA 1
ATOM 620 C C . PHE A 1 82 ? -8.921 14.325 9.784 1.00 65.44 82 PHE A C 1
ATOM 622 O O . PHE A 1 82 ? -9.026 14.313 8.564 1.00 65.44 82 PHE A O 1
ATOM 629 N N . VAL A 1 83 ? -7.899 14.923 10.406 1.00 66.44 83 VAL A N 1
ATOM 630 C CA . VAL A 1 83 ? -6.823 15.618 9.679 1.00 66.44 83 VAL A CA 1
ATOM 631 C C . VAL A 1 83 ? -6.009 14.635 8.837 1.00 66.44 83 VAL A C 1
ATOM 633 O O . VAL A 1 83 ? -5.759 14.904 7.666 1.00 66.44 83 VAL A O 1
ATOM 636 N N . LEU A 1 84 ? -5.649 13.476 9.395 1.00 65.88 84 LEU A N 1
ATOM 637 C CA . LEU A 1 84 ? -4.880 12.459 8.678 1.00 65.88 84 LEU A CA 1
ATOM 638 C C . LEU A 1 84 ? -5.653 11.912 7.473 1.00 65.88 84 L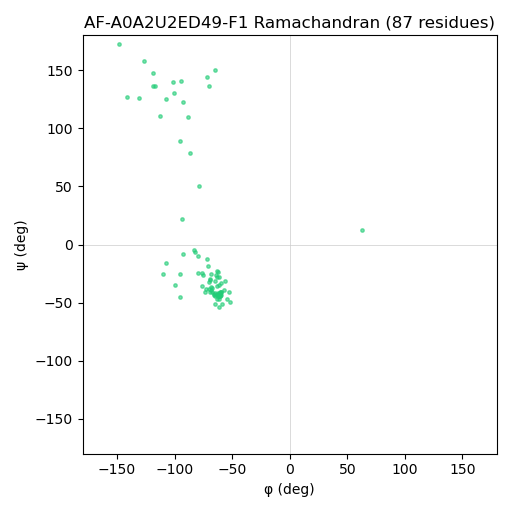EU A C 1
ATOM 640 O O . LEU A 1 84 ? -5.098 11.834 6.385 1.00 65.88 84 LEU A O 1
ATOM 644 N N . SER A 1 85 ? -6.949 11.633 7.648 1.00 64.00 85 SER A N 1
ATOM 645 C CA . SER A 1 85 ? -7.827 11.144 6.581 1.00 64.00 85 SER A CA 1
ATOM 646 C C . SER A 1 85 ? -7.998 12.132 5.424 1.00 64.00 85 SER A C 1
ATOM 648 O O . SER A 1 85 ? -8.276 11.685 4.316 1.00 64.00 85 SER A O 1
ATOM 650 N N . ILE A 1 86 ? -7.885 13.444 5.661 1.00 67.62 86 ILE A N 1
ATOM 651 C CA . ILE A 1 86 ? -7.940 14.459 4.594 1.00 67.62 86 ILE A CA 1
ATOM 652 C C . ILE A 1 86 ? -6.626 14.491 3.809 1.00 67.62 86 ILE A C 1
ATOM 654 O O . ILE A 1 86 ? -6.645 14.702 2.606 1.00 67.62 86 ILE A O 1
ATOM 658 N N . ILE A 1 87 ? -5.493 14.280 4.480 1.00 65.81 87 ILE A N 1
ATOM 659 C CA . ILE A 1 87 ? -4.162 14.332 3.857 1.00 65.81 87 ILE A CA 1
ATOM 660 C C . ILE A 1 87 ? -3.886 13.074 3.018 1.00 65.81 87 ILE A C 1
ATOM 662 O O . ILE A 1 87 ? -3.089 13.116 2.088 1.00 65.81 87 ILE A O 1
ATOM 666 N N . THR A 1 88 ? -4.528 11.951 3.344 1.00 61.44 88 THR A N 1
ATOM 667 C CA . THR A 1 88 ? -4.375 10.675 2.627 1.00 61.44 88 THR A CA 1
ATOM 668 C C . THR A 1 88 ? -5.224 10.520 1.365 1.00 61.44 88 THR A C 1
ATOM 670 O O . THR A 1 88 ? -5.109 9.479 0.720 1.00 61.44 88 THR A O 1
ATOM 673 N N . VAL A 1 89 ? -6.096 11.487 1.051 1.00 46.72 89 VAL A N 1
ATOM 674 C CA . VAL A 1 89 ? -6.968 11.492 -0.142 1.00 46.72 89 VAL A CA 1
ATOM 675 C C . VAL A 1 89 ? -6.339 12.303 -1.265 1.00 46.72 89 VAL A C 1
ATOM 677 O O . VAL A 1 89 ? -5.852 13.417 -0.977 1.00 46.72 89 VAL A O 1
#

Secondary structure (DSSP, 8-state):
-HHHHHHHHHHHHHHHHHSTTSEEEEE-SSSS--EEEEE-TT-HHHHHTT--HHHHHHHHHHHHHHHHHHHHH-GGGHHHHHHHHHHT-

Foldseek 3Di:
DVLVCQQVVLVVVLVVLQDQPPQWDWDPPDPPDIDIGTGRLCDCVCVVVVVNVSVVLNVLSVVSNVLSVVCVVPVPSVVVSVVSVVVSD

Sequence (89 aa):
MKKVCLAVLPALTIVLELLPLGAVCIFATSPTERVKETFSYFSLTPFGYANFAPLITATLTVAIFLLSLFSLKKEGVLKALFVLSIITV